Protein AF-A0A960H5L7-F1 (afdb_monomer)

Mean predicted aligned error: 6.85 Å

Radius of gyration: 18.76 Å; Cα contacts (8 Å, |Δi|>4): 85; chains: 1; bounding box: 53×35×44 Å

Secondary structure (DSSP, 8-state):
-----HHHHHHHHHHHHHHHHH---SSS-HHHHHHHHHHHHHHHH--SSHHHHHHHHHHHHHHHHHHHHHHHHHS-SSHHHHHHHHHHHHHHH-HHHHHHHHHHHHHHHHTT-HHHHH-

Structure (mmCIF, N/CA/C/O backbone):
data_AF-A0A960H5L7-F1
#
_entry.id   AF-A0A960H5L7-F1
#
loop_
_atom_site.group_PDB
_atom_site.id
_atom_site.type_symbol
_atom_site.label_atom_id
_atom_site.label_alt_id
_atom_site.label_comp_id
_atom_site.label_asym_id
_atom_site.label_entity_id
_atom_site.label_seq_id
_atom_site.pdbx_PDB_ins_code
_atom_site.Cartn_x
_atom_site.Cartn_y
_atom_site.Cartn_z
_atom_site.occupancy
_atom_site.B_iso_or_equiv
_atom_site.auth_seq_id
_atom_site.auth_comp_id
_atom_site.auth_asym_id
_atom_site.auth_atom_id
_atom_site.pdbx_PDB_model_num
ATOM 1 N N . MET A 1 1 ? 11.846 22.920 -15.140 1.00 39.97 1 MET A N 1
ATOM 2 C CA . MET A 1 1 ? 12.572 21.911 -14.327 1.00 39.97 1 MET A CA 1
ATOM 3 C C . MET A 1 1 ? 11.813 20.578 -14.335 1.00 39.97 1 MET A C 1
ATOM 5 O O . MET A 1 1 ? 11.132 20.246 -13.379 1.00 39.97 1 MET A O 1
ATOM 9 N N . VAL A 1 2 ? 11.894 19.797 -15.417 1.00 49.72 2 VAL A N 1
ATOM 10 C CA . VAL A 1 2 ? 11.372 18.413 -15.459 1.00 49.72 2 VAL A CA 1
ATOM 11 C C . VAL A 1 2 ? 12.470 17.529 -16.042 1.00 49.72 2 VAL A C 1
ATOM 13 O O . VAL A 1 2 ? 12.339 16.940 -17.103 1.00 49.72 2 VAL A O 1
ATOM 16 N N . ALA A 1 3 ? 13.608 17.454 -15.353 1.00 51.38 3 ALA A N 1
ATOM 17 C CA . ALA A 1 3 ? 14.595 16.413 -15.620 1.00 51.38 3 ALA A CA 1
ATOM 18 C C . ALA A 1 3 ? 14.141 15.140 -14.887 1.00 51.38 3 ALA A C 1
ATOM 20 O O . ALA A 1 3 ? 14.717 14.733 -13.874 1.00 51.38 3 ALA A O 1
ATOM 21 N N . ARG A 1 4 ? 13.021 14.554 -15.328 1.00 56.22 4 ARG A N 1
ATOM 22 C CA . ARG A 1 4 ? 12.527 13.297 -14.759 1.00 56.22 4 ARG A CA 1
ATOM 23 C C . ARG A 1 4 ? 13.424 12.178 -15.267 1.00 56.22 4 ARG A C 1
ATOM 25 O O . ARG A 1 4 ? 13.494 11.920 -16.461 1.00 56.22 4 ARG A O 1
ATOM 32 N N . ARG A 1 5 ? 14.129 11.520 -14.343 1.00 69.44 5 ARG A N 1
ATOM 33 C CA . ARG A 1 5 ? 14.867 10.281 -14.621 1.00 69.44 5 ARG A CA 1
ATOM 34 C C . ARG A 1 5 ? 13.907 9.310 -15.336 1.00 69.44 5 ARG A C 1
ATOM 36 O O . ARG A 1 5 ? 12.924 8.930 -14.694 1.00 69.44 5 ARG A O 1
ATOM 43 N N . PRO A 1 6 ? 14.169 8.893 -16.590 1.00 78.44 6 PRO A N 1
ATOM 44 C CA . PRO A 1 6 ? 13.228 8.089 -17.386 1.00 78.44 6 PRO A CA 1
ATOM 45 C C . PRO A 1 6 ? 12.822 6.799 -16.661 1.00 78.44 6 PRO A C 1
ATOM 47 O O . PRO A 1 6 ? 11.671 6.383 -16.698 1.00 78.44 6 PRO A O 1
ATOM 50 N N . TRP A 1 7 ? 13.745 6.251 -15.872 1.00 83.94 7 TRP A N 1
ATOM 51 C CA . TRP A 1 7 ? 13.556 5.067 -15.042 1.00 83.94 7 TRP A CA 1
ATOM 52 C C . TRP A 1 7 ? 12.442 5.172 -13.994 1.00 83.94 7 TRP A C 1
ATOM 54 O O . TRP A 1 7 ? 11.796 4.171 -13.716 1.00 83.94 7 TRP A O 1
ATOM 64 N N . ARG A 1 8 ? 12.175 6.356 -13.423 1.00 86.06 8 ARG A N 1
ATOM 65 C CA . ARG A 1 8 ? 11.053 6.504 -12.475 1.00 86.06 8 ARG A CA 1
ATOM 66 C C . ARG A 1 8 ? 9.712 6.436 -13.195 1.00 86.06 8 ARG A C 1
ATOM 68 O O . ARG A 1 8 ? 8.810 5.761 -12.723 1.00 86.06 8 ARG A O 1
ATOM 75 N N . GLY A 1 9 ? 9.599 7.116 -14.339 1.00 88.50 9 GLY A N 1
ATOM 76 C CA . GLY A 1 9 ? 8.392 7.061 -15.165 1.00 88.50 9 GLY A CA 1
ATOM 77 C C . GLY A 1 9 ? 8.119 5.641 -15.656 1.00 88.50 9 GLY A C 1
ATOM 78 O O . GLY A 1 9 ? 7.011 5.145 -15.495 1.00 88.50 9 GLY A O 1
ATOM 79 N N . ALA A 1 10 ? 9.157 4.962 -16.155 1.00 89.06 10 ALA A N 1
ATOM 80 C CA . ALA A 1 10 ? 9.074 3.557 -16.543 1.00 89.06 10 ALA A CA 1
ATOM 81 C C . ALA A 1 10 ?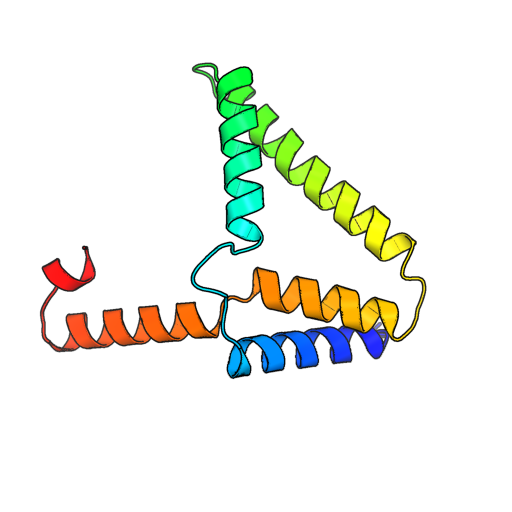 8.656 2.659 -15.369 1.00 89.06 10 ALA A C 1
ATOM 83 O O . ALA A 1 10 ? 7.772 1.829 -15.530 1.00 89.06 10 ALA A O 1
ATOM 84 N N . GLY A 1 11 ? 9.234 2.858 -14.180 1.00 89.31 11 GLY A N 1
ATOM 85 C CA . GLY A 1 11 ? 8.860 2.109 -12.982 1.00 89.31 11 GLY A CA 1
ATOM 86 C C . GLY A 1 11 ? 7.386 2.271 -12.611 1.00 89.31 11 GLY A C 1
ATOM 87 O O . GLY A 1 11 ? 6.708 1.274 -12.407 1.00 89.31 11 GLY A O 1
ATOM 88 N N . ILE A 1 12 ? 6.865 3.502 -12.598 1.00 91.56 12 ILE A N 1
ATOM 89 C CA . ILE A 1 12 ? 5.442 3.759 -12.314 1.00 91.56 12 ILE A CA 1
ATOM 90 C C . ILE A 1 12 ? 4.546 3.049 -13.336 1.00 91.56 12 ILE A C 1
ATOM 92 O O . ILE A 1 12 ? 3.605 2.365 -12.946 1.00 91.56 12 ILE A O 1
ATOM 96 N N . LEU A 1 13 ? 4.857 3.172 -14.632 1.00 91.88 13 LEU A N 1
ATOM 97 C CA . LEU A 1 13 ? 4.095 2.510 -15.695 1.00 91.88 13 LEU A CA 1
ATOM 98 C C . LEU A 1 13 ? 4.101 0.987 -15.530 1.00 91.88 13 LEU A C 1
ATOM 100 O O . LEU A 1 13 ? 3.050 0.361 -15.599 1.00 91.88 13 LEU A O 1
ATOM 104 N N . VAL A 1 14 ? 5.269 0.396 -15.269 1.00 90.94 14 VAL A N 1
ATOM 105 C CA . VAL A 1 14 ? 5.400 -1.049 -15.042 1.00 90.94 14 VAL A CA 1
ATOM 106 C C . VAL A 1 14 ? 4.628 -1.481 -13.797 1.00 90.94 14 VAL A C 1
ATOM 108 O O . VAL A 1 14 ? 3.931 -2.486 -13.853 1.00 90.94 14 VAL A O 1
ATOM 111 N N . GLY A 1 15 ? 4.701 -0.724 -12.700 1.00 87.69 15 GLY A N 1
ATOM 112 C CA . GLY A 1 15 ? 3.946 -1.013 -11.479 1.00 87.69 15 GLY A CA 1
ATOM 113 C C . GLY A 1 15 ? 2.432 -0.965 -11.696 1.00 87.69 15 GLY A C 1
ATOM 114 O O . GLY A 1 15 ? 1.719 -1.842 -11.220 1.00 87.69 15 GLY A O 1
ATOM 115 N N . GLN A 1 16 ? 1.948 0.002 -12.478 1.00 88.69 16 GLN A N 1
ATOM 116 C CA . GLN A 1 16 ? 0.534 0.106 -12.842 1.00 88.69 16 GLN A CA 1
ATOM 117 C C . GLN A 1 16 ? 0.075 -1.058 -13.731 1.00 88.69 16 GLN A C 1
ATOM 119 O O . GLN A 1 16 ? -0.994 -1.621 -13.515 1.00 88.69 16 GLN A O 1
ATOM 124 N N . LEU A 1 17 ? 0.883 -1.443 -14.722 1.00 89.75 17 LEU A N 1
ATOM 125 C CA . LEU A 1 17 ? 0.586 -2.602 -15.566 1.00 89.75 17 LEU A CA 1
ATOM 126 C C . LEU A 1 17 ? 0.611 -3.904 -14.758 1.00 89.75 17 LEU A C 1
ATOM 128 O O . LEU A 1 17 ? -0.238 -4.765 -14.961 1.00 89.75 17 LEU A O 1
ATOM 132 N N . ALA A 1 18 ? 1.553 -4.038 -13.823 1.00 85.56 18 ALA A N 1
ATOM 133 C CA . ALA A 1 18 ? 1.611 -5.178 -12.919 1.00 85.56 18 ALA A CA 1
ATOM 134 C C . ALA A 1 18 ? 0.360 -5.260 -12.032 1.00 85.56 18 ALA A C 1
ATOM 136 O O . ALA A 1 18 ? -0.171 -6.352 -11.856 1.00 85.56 18 ALA A O 1
ATOM 137 N N . ASP A 1 19 ? -0.144 -4.126 -11.533 1.00 85.44 19 ASP A N 1
ATOM 138 C CA . ASP A 1 19 ? -1.400 -4.078 -10.774 1.00 85.44 19 ASP A CA 1
ATOM 139 C C . ASP A 1 19 ? -2.572 -4.567 -11.626 1.00 85.44 19 ASP A C 1
ATOM 141 O O . ASP A 1 19 ? -3.291 -5.465 -11.203 1.00 85.44 19 ASP A O 1
ATOM 145 N N . ALA A 1 20 ? -2.694 -4.076 -12.860 1.00 84.12 20 ALA A N 1
ATOM 146 C CA . ALA A 1 20 ? -3.775 -4.464 -13.763 1.00 84.12 20 ALA A CA 1
ATOM 147 C C . ALA A 1 20 ? -3.761 -5.958 -14.148 1.00 84.12 20 ALA A C 1
ATOM 149 O O . ALA A 1 20 ? -4.818 -6.535 -14.400 1.00 84.12 20 ALA A O 1
ATOM 150 N N . VAL A 1 21 ? -2.579 -6.584 -14.227 1.00 84.31 21 VAL A N 1
ATOM 151 C CA . VAL A 1 21 ? -2.432 -7.987 -14.660 1.00 84.31 21 VAL A CA 1
ATOM 152 C C . VAL A 1 21 ? -2.486 -8.966 -13.490 1.00 84.31 21 VAL A C 1
ATOM 154 O O . VAL A 1 21 ? -3.121 -10.013 -13.594 1.00 84.31 21 VAL A O 1
ATOM 157 N N . VAL A 1 22 ? -1.784 -8.665 -12.397 1.00 78.94 22 VAL A N 1
ATOM 158 C CA . VAL A 1 22 ? -1.620 -9.589 -11.264 1.00 78.94 22 VAL A CA 1
A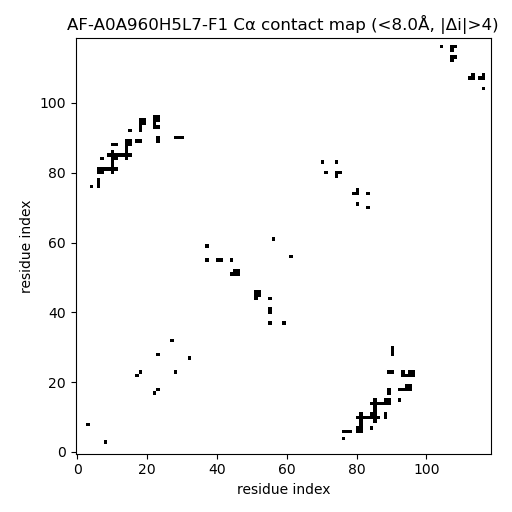TOM 159 C C . VAL A 1 22 ? -2.686 -9.351 -10.194 1.00 78.94 22 VAL A C 1
ATOM 161 O O . VAL A 1 22 ? -3.023 -10.281 -9.462 1.00 78.94 22 VAL A O 1
ATOM 164 N N . ALA A 1 23 ? -3.242 -8.135 -10.131 1.00 75.31 23 ALA A N 1
ATOM 165 C CA . ALA A 1 23 ? -3.942 -7.598 -8.970 1.00 75.31 23 ALA A CA 1
ATOM 166 C C . ALA A 1 23 ? -3.084 -7.663 -7.691 1.00 75.31 23 ALA A C 1
ATOM 168 O O . ALA A 1 23 ? -2.014 -8.275 -7.623 1.00 75.31 23 ALA A O 1
ATOM 169 N N . ASP A 1 24 ? -3.537 -6.987 -6.649 1.00 70.06 24 ASP A N 1
ATOM 170 C CA . ASP A 1 24 ? -3.013 -7.155 -5.305 1.00 70.06 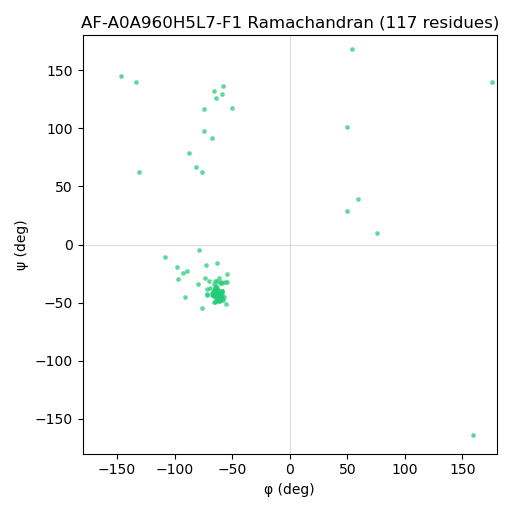24 ASP A CA 1
ATOM 171 C C . ASP A 1 24 ? -3.327 -8.574 -4.782 1.00 70.06 24 ASP A C 1
ATOM 173 O O . ASP A 1 24 ? -4.462 -9.055 -4.897 1.00 70.06 24 ASP A O 1
ATOM 177 N N . PRO A 1 25 ? -2.337 -9.293 -4.216 1.00 67.75 25 PRO A N 1
ATOM 178 C CA . PRO A 1 25 ? -2.553 -10.638 -3.708 1.00 67.75 25 PRO A CA 1
ATOM 179 C C . PRO A 1 25 ? -3.544 -10.631 -2.542 1.00 67.75 25 PRO A C 1
ATOM 181 O O . PRO A 1 25 ? -3.326 -9.984 -1.518 1.00 67.75 25 PRO A O 1
ATOM 184 N N . ALA A 1 26 ? -4.592 -11.451 -2.660 1.00 65.06 26 ALA A N 1
ATOM 185 C CA . ALA A 1 26 ? -5.627 -11.603 -1.635 1.00 65.06 26 ALA A CA 1
ATOM 186 C C . ALA A 1 26 ? -5.099 -12.166 -0.297 1.00 65.06 26 ALA A C 1
ATOM 188 O O . ALA A 1 26 ? -5.786 -12.097 0.721 1.00 65.06 26 ALA A O 1
ATOM 189 N N . ARG A 1 27 ? -3.895 -12.761 -0.280 1.00 60.22 27 ARG A N 1
ATOM 190 C CA . ARG A 1 27 ? -3.238 -13.313 0.916 1.00 60.22 27 ARG A CA 1
ATOM 191 C C . ARG A 1 27 ? -1.777 -12.871 0.967 1.00 60.22 27 ARG A C 1
ATOM 193 O O . ARG A 1 27 ? -1.104 -12.868 -0.056 1.00 60.22 27 ARG A O 1
ATOM 200 N N . ALA A 1 28 ? -1.297 -12.542 2.169 1.00 61.16 28 ALA A N 1
ATOM 201 C CA . ALA A 1 28 ? 0.068 -12.069 2.430 1.00 61.16 28 ALA A CA 1
ATOM 202 C C . ALA A 1 28 ? 0.453 -10.778 1.675 1.00 61.16 28 ALA A C 1
ATOM 204 O O . ALA A 1 28 ? 1.590 -10.627 1.227 1.00 61.16 28 ALA A O 1
ATOM 205 N N . HIS A 1 29 ? -0.484 -9.828 1.558 1.00 69.69 29 HIS A N 1
ATOM 206 C CA . HIS A 1 29 ? -0.174 -8.515 0.997 1.00 69.69 29 HIS A CA 1
ATOM 207 C C . HIS A 1 29 ? 0.944 -7.844 1.818 1.00 69.69 29 HIS A C 1
ATOM 209 O O . HIS A 1 29 ? 0.872 -7.865 3.050 1.00 69.69 29 HIS A O 1
ATOM 215 N N . PRO A 1 30 ? 1.958 -7.209 1.204 1.00 76.25 30 PRO A N 1
ATOM 216 C CA . PRO A 1 30 ? 3.066 -6.586 1.941 1.00 76.25 30 PRO A CA 1
ATOM 217 C C . PRO A 1 30 ? 2.597 -5.579 3.003 1.00 76.25 30 PRO A C 1
ATOM 219 O O . PRO A 1 30 ? 3.180 -5.466 4.081 1.00 76.25 30 PRO A O 1
ATOM 222 N N . VAL A 1 31 ? 1.478 -4.905 2.726 1.00 80.94 31 VAL A N 1
ATOM 223 C CA . VAL A 1 31 ? 0.814 -3.976 3.652 1.00 80.94 31 VAL A CA 1
ATOM 224 C C . VAL A 1 31 ? 0.266 -4.691 4.896 1.00 80.94 31 VAL A C 1
ATOM 226 O O . VAL A 1 31 ? 0.330 -4.139 5.992 1.00 80.94 31 VAL A O 1
ATOM 229 N N . ALA A 1 32 ? -0.199 -5.939 4.775 1.00 83.44 32 ALA A N 1
ATOM 230 C CA . ALA A 1 32 ? -0.616 -6.743 5.926 1.00 83.44 32 ALA A CA 1
ATOM 231 C C . ALA A 1 32 ? 0.569 -7.043 6.859 1.00 83.44 32 ALA A C 1
ATOM 233 O O . ALA A 1 32 ? 0.417 -6.991 8.077 1.00 83.44 32 ALA A O 1
ATOM 234 N N . GLY A 1 33 ? 1.766 -7.263 6.300 1.00 84.62 33 GLY A N 1
ATOM 235 C CA . GLY A 1 33 ? 2.998 -7.395 7.081 1.00 84.62 33 GLY A CA 1
ATOM 236 C C . GLY A 1 33 ? 3.323 -6.130 7.881 1.00 84.62 33 GLY A C 1
ATOM 237 O O . GLY A 1 33 ? 3.640 -6.212 9.066 1.00 84.62 33 GLY A O 1
ATOM 238 N N . PHE A 1 34 ? 3.160 -4.948 7.275 1.00 87.56 34 PHE A N 1
ATOM 239 C CA . PHE A 1 34 ? 3.283 -3.678 7.999 1.00 87.56 34 PHE A CA 1
ATOM 240 C C . PHE A 1 34 ? 2.243 -3.556 9.122 1.00 87.56 34 PHE A C 1
ATOM 242 O O . PHE A 1 34 ? 2.598 -3.182 10.238 1.00 87.56 34 PHE A O 1
ATOM 249 N N . GLY A 1 35 ? 0.988 -3.933 8.861 1.00 87.00 35 GLY A N 1
ATOM 250 C CA . GLY A 1 35 ? -0.074 -3.965 9.870 1.00 87.00 35 GLY A CA 1
ATOM 251 C C . GLY A 1 35 ? 0.246 -4.890 11.048 1.00 87.00 35 GLY A C 1
ATOM 252 O O . GLY A 1 35 ? 0.033 -4.517 12.197 1.00 87.00 35 GLY A O 1
ATOM 253 N N . TRP A 1 36 ? 0.835 -6.062 10.797 1.00 90.44 36 TRP A N 1
ATOM 254 C CA . TRP A 1 36 ? 1.292 -6.960 11.862 1.00 90.44 36 TRP A CA 1
ATOM 255 C C . TRP A 1 36 ? 2.420 -6.359 12.696 1.00 90.44 36 TRP A C 1
ATOM 257 O O . TRP A 1 36 ? 2.380 -6.464 13.922 1.00 90.44 36 TRP A O 1
ATOM 267 N N . CYS A 1 37 ? 3.395 -5.702 12.064 1.00 89.62 37 CYS A N 1
ATOM 268 C CA . CYS A 1 37 ? 4.447 -4.979 12.779 1.00 89.62 37 CYS A CA 1
ATOM 269 C C . CYS A 1 37 ? 3.870 -3.831 13.615 1.00 89.62 37 CYS A C 1
ATOM 271 O O . CYS A 1 37 ? 4.252 -3.668 14.772 1.00 89.62 37 CYS A O 1
ATOM 273 N N . ALA A 1 38 ? 2.922 -3.075 13.057 1.00 91.00 38 ALA A N 1
ATOM 274 C CA . ALA A 1 38 ? 2.231 -1.997 13.754 1.00 91.00 38 ALA A CA 1
ATOM 275 C C . ALA A 1 38 ? 1.465 -2.519 14.975 1.00 91.00 38 ALA A C 1
ATOM 277 O O . ALA A 1 38 ? 1.661 -2.002 16.070 1.00 91.00 38 ALA A O 1
ATOM 278 N N . ALA A 1 39 ? 0.686 -3.591 14.817 1.00 91.75 39 ALA A N 1
ATOM 279 C CA . ALA A 1 39 ? -0.047 -4.222 15.910 1.00 91.75 39 ALA A CA 1
ATOM 280 C C . ALA A 1 39 ? 0.894 -4.833 16.961 1.00 91.75 39 ALA A C 1
ATOM 282 O O . ALA A 1 39 ? 0.623 -4.781 18.157 1.00 91.75 39 ALA A O 1
ATOM 283 N N . ALA A 1 40 ? 2.018 -5.421 16.543 1.00 92.00 40 ALA A N 1
ATOM 284 C CA . ALA A 1 40 ? 3.013 -5.957 17.467 1.00 92.00 40 ALA A CA 1
ATOM 285 C C . ALA A 1 40 ? 3.683 -4.861 18.292 1.00 92.00 40 ALA A C 1
ATOM 287 O O . ALA A 1 40 ? 3.832 -5.022 19.502 1.00 92.00 40 ALA A O 1
ATOM 288 N N . LEU A 1 41 ? 4.046 -3.752 17.649 1.00 91.12 41 LEU A N 1
ATOM 289 C CA . LEU A 1 41 ? 4.586 -2.589 18.332 1.00 91.12 41 LEU A CA 1
ATOM 290 C C . LEU A 1 41 ? 3.543 -1.995 19.281 1.00 91.12 41 LEU A C 1
ATOM 292 O O . LEU A 1 41 ? 3.860 -1.740 20.435 1.00 91.12 41 LEU A O 1
ATOM 296 N N . GLU A 1 42 ? 2.297 -1.860 18.827 1.00 92.00 42 GLU A N 1
ATOM 297 C CA . GLU A 1 42 ? 1.189 -1.340 19.630 1.00 92.00 42 GLU A CA 1
ATOM 298 C C . GLU A 1 42 ? 0.985 -2.159 20.907 1.00 92.00 42 GLU A C 1
ATOM 300 O O . GLU A 1 42 ? 0.928 -1.580 21.984 1.00 92.00 42 GLU A O 1
ATOM 305 N N . ARG A 1 43 ? 0.999 -3.497 20.841 1.00 91.75 43 ARG A N 1
ATOM 306 C CA . ARG A 1 43 ? 0.905 -4.344 22.049 1.00 91.75 43 ARG A CA 1
ATOM 307 C C . ARG A 1 43 ? 1.963 -4.028 23.115 1.00 91.75 43 ARG A C 1
ATOM 309 O O . ARG A 1 43 ? 1.740 -4.332 24.282 1.00 91.75 43 ARG A O 1
ATOM 316 N N . LEU A 1 44 ? 3.110 -3.468 22.726 1.00 89.50 44 LEU A N 1
ATOM 317 C CA . LEU A 1 44 ? 4.212 -3.125 23.629 1.00 89.50 44 LEU A CA 1
ATOM 318 C C . LEU A 1 44 ? 4.197 -1.653 24.062 1.00 89.50 44 LEU A C 1
ATOM 320 O O . LEU A 1 44 ? 4.694 -1.324 25.138 1.00 89.50 44 LEU A O 1
ATOM 324 N N . THR A 1 45 ? 3.681 -0.760 23.218 1.00 88.19 45 THR A N 1
ATOM 325 C CA . THR A 1 45 ? 3.770 0.698 23.397 1.00 88.19 45 THR A CA 1
ATOM 326 C C . THR A 1 45 ? 2.445 1.350 23.779 1.00 88.19 45 THR A C 1
ATOM 328 O O . THR A 1 45 ? 2.448 2.529 24.150 1.00 88.19 45 THR A O 1
ATOM 331 N N . TYR A 1 46 ? 1.330 0.615 23.704 1.00 88.75 46 TYR A N 1
ATOM 332 C CA . TYR A 1 46 ? -0.008 1.151 23.915 1.00 88.75 46 TYR A CA 1
ATOM 333 C C . TYR A 1 46 ? -0.156 1.780 25.300 1.00 88.75 46 TYR A C 1
ATOM 335 O O . TYR A 1 46 ? 0.149 1.179 26.333 1.00 88.75 46 TYR A O 1
ATOM 343 N N . ARG A 1 47 ? -0.662 3.011 25.304 1.00 88.50 47 ARG A N 1
ATOM 344 C CA . ARG A 1 47 ? -1.116 3.739 26.486 1.00 88.50 47 ARG A CA 1
ATOM 345 C C . ARG A 1 47 ? -2.283 4.619 26.076 1.00 88.50 47 ARG A C 1
ATOM 347 O O . ARG A 1 47 ? -2.251 5.202 24.991 1.00 88.50 47 ARG A O 1
ATOM 354 N N . ASP A 1 48 ? -3.244 4.789 26.976 1.00 86.75 48 ASP A N 1
ATOM 355 C CA . ASP A 1 48 ? -4.345 5.730 26.786 1.00 86.75 48 ASP A CA 1
ATOM 356 C C . ASP A 1 48 ? -3.821 7.170 26.805 1.00 86.75 48 ASP A C 1
ATOM 358 O O . ASP A 1 48 ? -3.657 7.805 27.847 1.00 86.75 48 ASP A O 1
ATOM 362 N N . GLY A 1 49 ? -3.487 7.683 25.622 1.00 91.56 49 GLY A N 1
ATOM 363 C CA . GLY A 1 49 ? -2.977 9.034 25.463 1.00 91.56 49 GLY A CA 1
ATOM 364 C C . GLY A 1 49 ? -2.564 9.361 24.033 1.00 91.56 49 GLY A C 1
ATOM 365 O O . GLY A 1 49 ? -1.910 8.579 23.344 1.00 91.56 49 GLY A O 1
ATOM 366 N N . ARG A 1 50 ? -2.875 10.588 23.600 1.00 92.19 50 ARG A N 1
ATOM 367 C CA . ARG A 1 50 ? -2.532 11.079 22.252 1.00 92.19 50 ARG A CA 1
ATOM 368 C C . ARG A 1 50 ? -1.028 11.060 21.976 1.00 92.19 50 ARG A C 1
ATOM 370 O O . ARG A 1 50 ? -0.628 10.814 20.846 1.00 92.19 50 ARG A O 1
ATOM 377 N N . ALA A 1 51 ? -0.198 11.289 22.996 1.00 93.25 51 ALA A N 1
ATOM 378 C CA . ALA A 1 51 ? 1.259 11.269 22.858 1.00 93.25 51 ALA A CA 1
ATOM 379 C C . ALA A 1 51 ? 1.798 9.871 22.505 1.00 93.25 51 ALA A C 1
ATOM 381 O O . ALA A 1 51 ? 2.691 9.758 21.669 1.00 93.25 51 ALA A O 1
ATOM 382 N N . ALA A 1 52 ? 1.229 8.811 23.090 1.00 89.81 52 ALA A N 1
ATOM 383 C CA . ALA A 1 52 ? 1.608 7.435 22.774 1.00 89.81 52 ALA A CA 1
ATOM 384 C C . ALA A 1 52 ? 1.202 7.068 21.340 1.00 89.81 52 ALA A C 1
ATOM 386 O O . ALA A 1 52 ? 2.018 6.538 20.589 1.00 89.81 52 ALA A O 1
ATOM 387 N N . GLY A 1 53 ? -0.009 7.456 20.921 1.00 91.81 53 GLY A N 1
ATOM 388 C CA . GLY A 1 53 ? -0.447 7.309 19.530 1.00 91.81 53 GLY A CA 1
ATOM 389 C C . GLY A 1 53 ? 0.432 8.086 18.540 1.00 91.81 53 GLY A C 1
ATOM 390 O O . GLY A 1 53 ? 0.826 7.551 17.506 1.00 91.81 53 GLY A O 1
ATOM 391 N N . ALA A 1 54 ? 0.813 9.323 18.870 1.00 94.56 54 ALA A N 1
ATOM 392 C CA . ALA A 1 54 ? 1.711 10.122 18.036 1.00 94.56 54 ALA A CA 1
ATOM 393 C C . ALA A 1 54 ? 3.099 9.478 17.903 1.00 94.56 54 ALA A C 1
ATOM 395 O O . ALA A 1 54 ? 3.644 9.428 16.801 1.00 94.56 54 ALA A O 1
ATOM 396 N N . LEU A 1 55 ? 3.650 8.942 18.997 1.00 93.69 55 LEU A N 1
ATOM 397 C CA . LEU A 1 55 ? 4.921 8.219 18.977 1.00 93.69 55 LEU A CA 1
ATOM 398 C C . LEU A 1 55 ? 4.835 6.957 18.113 1.00 93.69 55 LEU A C 1
ATOM 400 O O . LEU A 1 55 ? 5.721 6.724 17.296 1.00 93.69 55 LEU A O 1
ATOM 404 N N . GLN A 1 56 ? 3.759 6.180 18.250 1.00 92.19 56 GLN A N 1
ATOM 405 C CA . GLN A 1 56 ? 3.513 4.983 17.445 1.00 92.19 56 GLN A CA 1
ATOM 406 C C . GLN A 1 56 ? 3.548 5.306 15.946 1.00 92.19 56 GLN A C 1
ATOM 408 O O . GLN A 1 56 ? 4.282 4.677 15.182 1.00 92.19 56 GLN A O 1
ATOM 413 N N . VAL A 1 57 ? 2.799 6.331 15.529 1.00 94.81 57 VAL A N 1
ATOM 414 C CA . VAL A 1 57 ? 2.767 6.783 14.132 1.00 94.81 57 VAL A CA 1
ATOM 415 C C . VAL A 1 57 ? 4.140 7.283 13.691 1.00 94.81 57 VAL A C 1
ATOM 417 O O . VAL A 1 57 ? 4.615 6.890 12.626 1.00 94.81 57 VAL A O 1
ATOM 420 N N . ALA A 1 58 ? 4.803 8.108 14.505 1.00 95.56 58 ALA A N 1
ATOM 421 C CA . ALA A 1 58 ? 6.115 8.658 14.180 1.00 95.56 58 ALA A CA 1
ATOM 422 C C . ALA A 1 58 ? 7.166 7.559 13.976 1.00 95.56 58 ALA A C 1
ATOM 424 O O . ALA A 1 58 ? 7.941 7.629 13.024 1.00 95.56 58 ALA A O 1
ATOM 425 N N . VAL A 1 59 ? 7.167 6.524 14.820 1.00 95.44 59 VAL A N 1
ATOM 426 C CA . VAL A 1 59 ? 8.079 5.380 14.698 1.00 95.44 59 VAL A CA 1
ATOM 427 C C . VAL A 1 59 ? 7.795 4.598 13.421 1.00 95.44 59 VAL A C 1
ATOM 429 O O . VAL A 1 59 ? 8.717 4.343 12.652 1.00 95.44 59 VAL A O 1
ATOM 432 N N . LEU A 1 60 ? 6.535 4.246 13.162 1.00 95.06 60 LEU A N 1
ATOM 433 C CA . LEU A 1 60 ? 6.172 3.436 11.999 1.00 95.06 60 LEU A CA 1
ATOM 434 C C . LEU A 1 60 ? 6.437 4.166 10.677 1.00 95.06 60 LEU A C 1
ATOM 436 O O . LEU A 1 60 ? 7.090 3.625 9.783 1.00 95.06 60 LEU A O 1
ATOM 440 N N . VAL A 1 61 ? 5.968 5.410 10.564 1.00 94.81 61 VAL A N 1
ATOM 441 C CA . VAL A 1 61 ? 6.163 6.236 9.366 1.00 94.81 61 VAL A CA 1
ATOM 442 C C . VAL A 1 61 ? 7.635 6.597 9.204 1.00 94.81 61 VAL A C 1
ATOM 444 O O . VAL A 1 61 ? 8.164 6.515 8.097 1.00 94.81 61 VAL A O 1
ATOM 447 N N . GLY A 1 62 ? 8.321 6.944 10.296 1.00 95.88 62 GLY A N 1
ATOM 448 C CA . GLY A 1 62 ? 9.747 7.256 10.289 1.00 95.88 62 GLY A CA 1
ATOM 449 C C . GLY A 1 62 ? 10.604 6.071 9.848 1.00 95.88 62 GLY A C 1
ATOM 450 O O . GLY A 1 62 ? 11.481 6.236 9.002 1.00 95.88 62 GLY A O 1
ATOM 451 N N . ALA A 1 63 ? 10.317 4.866 10.349 1.00 93.38 63 ALA A N 1
ATOM 452 C CA . ALA A 1 63 ? 11.006 3.644 9.940 1.00 93.38 63 ALA A CA 1
ATOM 453 C C . ALA A 1 63 ? 10.782 3.336 8.453 1.00 93.38 63 ALA A C 1
ATOM 455 O O . ALA A 1 63 ? 11.743 3.059 7.732 1.00 93.38 63 ALA A O 1
ATOM 456 N N . LEU A 1 64 ? 9.539 3.441 7.972 1.00 92.38 64 LEU A N 1
ATOM 457 C CA . LEU A 1 64 ? 9.210 3.203 6.566 1.00 92.38 64 LEU A CA 1
ATOM 458 C C . LEU A 1 64 ? 9.871 4.238 5.641 1.00 92.38 64 LEU A C 1
ATOM 460 O O . LEU A 1 64 ? 10.466 3.873 4.626 1.00 92.38 64 LEU A O 1
ATOM 464 N N . ALA A 1 65 ? 9.824 5.520 6.011 1.00 92.94 65 ALA A N 1
ATOM 465 C CA . ALA A 1 65 ? 10.469 6.600 5.271 1.00 92.94 65 ALA A CA 1
ATOM 466 C C . ALA A 1 65 ? 11.996 6.435 5.242 1.00 92.94 65 ALA A C 1
ATOM 468 O O . ALA A 1 65 ? 12.614 6.587 4.188 1.00 92.94 65 ALA A O 1
ATOM 469 N N . GLY A 1 66 ? 12.604 6.075 6.377 1.00 94.31 66 GLY A N 1
ATOM 470 C CA . GLY A 1 66 ? 14.035 5.796 6.481 1.00 94.31 66 GLY A CA 1
ATOM 471 C C . GLY A 1 66 ? 14.465 4.619 5.604 1.00 94.31 66 GLY A C 1
ATOM 472 O O . GLY A 1 66 ? 15.437 4.734 4.856 1.00 94.31 66 GLY A O 1
ATOM 473 N N . ALA A 1 67 ? 13.706 3.520 5.626 1.00 90.81 67 ALA A N 1
ATOM 474 C CA . ALA A 1 67 ? 13.944 2.368 4.762 1.00 90.81 67 ALA A CA 1
ATOM 475 C C . ALA A 1 67 ? 13.831 2.745 3.275 1.00 90.81 67 ALA A C 1
ATOM 477 O O . ALA A 1 67 ? 14.740 2.453 2.495 1.00 90.81 67 ALA A O 1
ATOM 478 N N . GLY A 1 68 ? 12.770 3.463 2.889 1.00 88.94 68 GLY A N 1
ATOM 479 C CA . GLY A 1 68 ? 12.566 3.936 1.517 1.00 88.94 68 GLY A CA 1
ATOM 480 C C . GLY A 1 68 ? 13.695 4.849 1.032 1.00 88.94 68 GLY A C 1
ATOM 481 O O . GLY A 1 68 ? 14.238 4.640 -0.053 1.00 88.94 68 GLY A O 1
ATOM 482 N N . ALA A 1 69 ? 14.121 5.803 1.863 1.00 89.69 69 ALA A N 1
ATOM 483 C CA . ALA A 1 69 ? 15.253 6.675 1.563 1.00 89.69 69 ALA A CA 1
ATOM 484 C C . ALA A 1 69 ? 16.568 5.889 1.424 1.00 89.69 69 ALA A C 1
ATOM 486 O O . ALA A 1 69 ? 17.375 6.190 0.542 1.00 89.69 69 ALA A O 1
ATOM 487 N N . GLY A 1 70 ? 16.781 4.86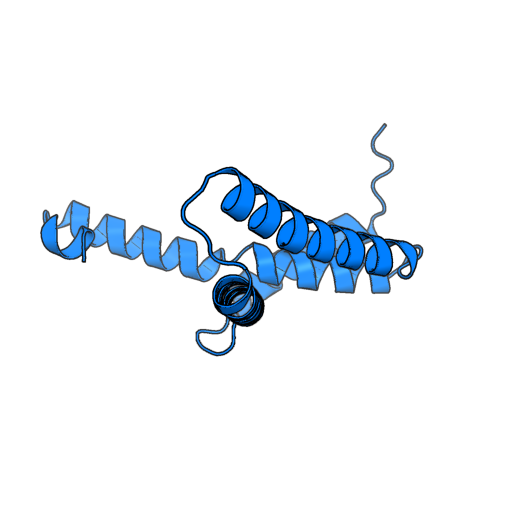6 2.258 1.00 90.00 70 GLY A N 1
ATOM 488 C CA . GLY A 1 70 ? 17.928 3.962 2.168 1.00 90.00 70 GLY A CA 1
ATOM 489 C C . GLY A 1 70 ? 17.973 3.207 0.838 1.00 90.00 70 GLY A C 1
ATOM 490 O O . GLY A 1 70 ? 18.999 3.232 0.152 1.00 90.00 70 GLY A O 1
ATOM 491 N N . VAL A 1 71 ? 16.847 2.609 0.434 1.00 88.69 71 VAL A N 1
ATOM 492 C CA . VAL A 1 71 ? 16.710 1.897 -0.849 1.00 88.69 71 VAL A CA 1
ATOM 493 C C . VAL A 1 71 ? 16.877 2.852 -2.033 1.00 88.69 71 VAL A C 1
ATOM 495 O O . VAL A 1 71 ? 17.580 2.545 -2.994 1.00 88.69 71 VAL A O 1
ATOM 498 N N . GLU A 1 72 ? 16.288 4.045 -1.978 1.00 85.38 72 GLU A N 1
ATOM 499 C CA . GLU A 1 72 ? 16.440 5.031 -3.049 1.00 85.38 72 GLU A CA 1
ATOM 500 C C . GLU A 1 72 ? 17.899 5.489 -3.199 1.00 85.38 72 GLU A C 1
ATOM 502 O O . GLU A 1 72 ? 18.398 5.700 -4.312 1.00 85.38 72 GLU A O 1
ATOM 507 N N . ARG A 1 73 ? 18.608 5.635 -2.076 1.00 85.19 73 ARG A N 1
ATOM 508 C CA . ARG A 1 73 ? 19.999 6.088 -2.066 1.00 85.19 73 ARG A CA 1
ATOM 509 C C . ARG A 1 73 ? 20.964 5.009 -2.555 1.00 85.19 73 ARG A C 1
ATOM 511 O O . ARG A 1 73 ? 21.987 5.381 -3.138 1.00 85.19 73 ARG A O 1
ATOM 518 N N . SER A 1 74 ? 20.642 3.726 -2.369 1.00 83.12 74 SER A N 1
ATOM 519 C CA . SER A 1 74 ? 21.402 2.594 -2.917 1.00 83.12 74 SER A CA 1
ATOM 520 C C . SER A 1 74 ? 21.081 2.330 -4.394 1.00 83.12 74 SER A C 1
ATOM 522 O O . SER A 1 74 ? 21.989 2.034 -5.171 1.00 83.12 74 SER A O 1
ATOM 524 N N . ALA A 1 75 ? 19.839 2.556 -4.834 1.00 79.56 75 ALA A N 1
ATOM 525 C CA . ALA A 1 75 ? 19.412 2.479 -6.233 1.00 79.56 75 ALA A CA 1
ATOM 526 C C . ALA A 1 75 ? 19.866 3.712 -7.054 1.00 79.56 75 ALA A C 1
ATOM 528 O O . ALA A 1 75 ? 19.072 4.507 -7.577 1.00 79.56 75 ALA A O 1
ATOM 529 N N . ARG A 1 76 ? 21.183 3.921 -7.180 1.00 67.25 76 ARG A N 1
ATOM 530 C CA . ARG A 1 76 ? 21.746 5.066 -7.913 1.00 67.25 76 ARG A CA 1
ATOM 531 C C . ARG A 1 76 ? 21.616 4.884 -9.432 1.00 67.25 76 ARG A C 1
ATOM 533 O O . ARG A 1 76 ? 22.462 4.268 -10.052 1.00 67.25 76 ARG A O 1
ATOM 540 N N . ARG A 1 77 ? 20.572 5.506 -10.008 1.00 68.88 77 ARG A N 1
ATOM 541 C CA . ARG A 1 77 ? 20.314 5.737 -11.455 1.00 68.88 77 ARG A CA 1
ATOM 542 C C . ARG A 1 77 ? 20.459 4.487 -12.338 1.00 68.88 77 ARG A C 1
ATOM 544 O O . ARG A 1 77 ? 21.548 4.154 -12.773 1.00 68.88 77 ARG A O 1
ATOM 551 N N . GLY A 1 78 ? 19.334 3.881 -12.711 1.00 75.50 78 GLY A N 1
ATOM 552 C CA . GLY A 1 78 ? 19.323 2.792 -13.687 1.00 75.50 78 GLY A CA 1
ATOM 553 C C . GLY A 1 78 ? 18.064 1.930 -13.595 1.00 75.50 78 GLY A C 1
ATOM 554 O O . GLY A 1 78 ? 17.100 2.344 -12.944 1.00 75.50 78 GLY A O 1
ATOM 555 N N . PRO A 1 79 ? 18.075 0.726 -14.190 1.00 81.69 79 PRO A N 1
ATOM 556 C CA . PRO A 1 79 ? 16.930 -0.188 -14.186 1.00 81.69 79 PRO A CA 1
ATOM 557 C C . PRO A 1 79 ? 16.523 -0.635 -12.774 1.00 81.69 79 PRO A C 1
ATOM 559 O O . PRO A 1 79 ? 15.340 -0.819 -12.512 1.00 81.69 79 PRO A O 1
ATOM 562 N N . VAL A 1 80 ? 17.465 -0.701 -11.825 1.00 86.62 80 VAL A N 1
ATOM 563 C CA . VAL A 1 80 ? 17.171 -1.006 -10.410 1.00 86.62 80 VAL A CA 1
ATOM 564 C C . VAL A 1 80 ? 16.211 0.018 -9.800 1.00 86.62 80 VAL A C 1
ATOM 566 O O . VAL A 1 80 ? 15.285 -0.350 -9.085 1.00 86.62 80 VAL A O 1
ATOM 569 N N . LEU A 1 81 ? 16.369 1.306 -10.130 1.00 86.56 81 LEU A N 1
ATOM 570 C CA . LEU A 1 81 ? 15.445 2.345 -9.671 1.00 86.56 81 LEU A CA 1
ATOM 571 C C . LEU A 1 81 ? 14.045 2.138 -10.256 1.00 86.56 81 LEU A C 1
ATOM 573 O O . LEU A 1 81 ? 13.064 2.380 -9.561 1.00 86.56 81 LEU A O 1
ATOM 577 N N . ALA A 1 82 ? 13.946 1.692 -11.511 1.00 87.62 82 ALA A N 1
ATOM 578 C CA . ALA A 1 82 ? 12.663 1.382 -12.132 1.00 87.62 82 ALA A CA 1
ATOM 579 C C . ALA A 1 82 ? 11.993 0.182 -11.453 1.00 87.62 82 ALA A C 1
ATOM 581 O O . ALA A 1 82 ? 10.817 0.277 -11.134 1.00 87.62 82 ALA A O 1
ATOM 582 N N . ALA A 1 83 ? 12.738 -0.886 -11.155 1.00 88.75 83 ALA A N 1
ATOM 583 C CA . ALA A 1 83 ? 12.217 -2.068 -10.466 1.00 88.75 83 ALA A CA 1
ATOM 584 C C . ALA A 1 83 ? 11.728 -1.750 -9.044 1.00 88.75 83 ALA A C 1
ATOM 586 O O . ALA A 1 83 ? 10.612 -2.110 -8.682 1.00 88.75 83 ALA A O 1
ATOM 587 N N . VAL A 1 84 ? 12.521 -1.008 -8.261 1.00 89.69 84 VAL A N 1
ATOM 588 C CA . VAL A 1 84 ? 12.118 -0.546 -6.921 1.00 89.69 84 VAL A CA 1
ATOM 589 C C . VAL A 1 84 ? 10.877 0.340 -7.003 1.00 89.69 84 VAL A C 1
ATOM 591 O O . VAL A 1 84 ? 9.948 0.170 -6.220 1.00 89.69 84 VAL A O 1
ATOM 594 N N . THR A 1 85 ? 10.845 1.274 -7.959 1.00 91.19 85 THR A N 1
ATOM 595 C CA . THR A 1 85 ? 9.691 2.164 -8.148 1.00 91.19 85 THR A CA 1
ATOM 596 C C . THR A 1 85 ? 8.457 1.367 -8.563 1.00 91.19 85 THR A C 1
ATOM 598 O O . THR A 1 85 ? 7.394 1.599 -8.013 1.00 91.19 85 THR A O 1
ATOM 601 N N . ALA A 1 86 ? 8.597 0.401 -9.473 1.00 90.19 86 ALA A N 1
ATOM 602 C CA . ALA A 1 86 ? 7.508 -0.465 -9.908 1.00 90.19 86 ALA A CA 1
ATOM 603 C C . ALA A 1 86 ? 6.948 -1.297 -8.755 1.00 90.19 86 ALA A C 1
ATOM 605 O O . ALA A 1 86 ? 5.736 -1.327 -8.576 1.00 90.19 86 ALA A O 1
ATOM 606 N N . ALA A 1 87 ? 7.814 -1.908 -7.942 1.00 88.25 87 ALA A N 1
ATOM 607 C CA . ALA A 1 87 ? 7.397 -2.656 -6.762 1.00 88.25 87 ALA A CA 1
ATOM 608 C C . ALA A 1 87 ? 6.682 -1.751 -5.748 1.00 88.25 87 ALA A C 1
ATOM 610 O O . ALA A 1 87 ? 5.611 -2.099 -5.265 1.00 88.25 87 ALA A O 1
ATOM 611 N N . ALA A 1 88 ? 7.232 -0.566 -5.466 1.00 89.06 88 ALA A N 1
ATOM 612 C CA . ALA A 1 88 ? 6.604 0.400 -4.569 1.00 89.06 88 ALA A CA 1
ATOM 613 C C . ALA A 1 88 ? 5.243 0.882 -5.098 1.00 89.06 88 ALA A C 1
ATOM 615 O O . ALA A 1 88 ? 4.283 0.948 -4.337 1.00 89.06 88 ALA A O 1
ATOM 616 N N . THR A 1 89 ? 5.146 1.188 -6.395 1.00 90.19 89 THR A N 1
ATOM 617 C CA . THR A 1 89 ? 3.892 1.580 -7.045 1.00 90.19 89 THR A CA 1
ATOM 618 C C . THR A 1 89 ? 2.876 0.451 -6.988 1.00 90.19 89 THR A C 1
ATOM 620 O O . THR A 1 89 ? 1.763 0.696 -6.556 1.00 90.19 89 THR A O 1
ATOM 623 N N . TRP A 1 90 ? 3.252 -0.774 -7.349 1.00 87.38 90 TRP A N 1
ATOM 624 C CA . TRP A 1 90 ? 2.359 -1.930 -7.303 1.00 87.38 90 TRP A CA 1
ATOM 625 C C . TRP A 1 90 ? 1.804 -2.175 -5.892 1.00 87.38 90 TRP A C 1
ATOM 627 O O . TRP A 1 90 ? 0.596 -2.279 -5.719 1.00 87.38 90 TRP A O 1
ATOM 637 N N . VAL A 1 91 ? 2.667 -2.160 -4.867 1.00 85.50 91 VAL A N 1
ATOM 638 C CA . VAL A 1 91 ? 2.253 -2.355 -3.464 1.00 85.50 91 VAL A CA 1
ATOM 639 C C . VAL A 1 91 ? 1.329 -1.241 -2.963 1.00 85.50 91 VAL A C 1
ATOM 641 O O . VAL A 1 91 ? 0.451 -1.508 -2.144 1.00 85.50 91 VAL A O 1
ATOM 644 N N . ALA A 1 92 ? 1.541 0.002 -3.403 1.00 85.69 92 ALA A N 1
ATOM 645 C CA . ALA A 1 92 ? 0.779 1.158 -2.935 1.00 85.69 92 ALA A CA 1
ATOM 646 C C . ALA A 1 92 ? -0.496 1.439 -3.746 1.00 85.69 92 ALA A C 1
ATOM 648 O O . ALA A 1 92 ? -1.381 2.121 -3.237 1.00 85.69 92 ALA A O 1
ATOM 649 N N . LEU A 1 93 ? -0.574 0.976 -4.999 1.00 87.00 93 LEU A N 1
ATOM 650 C CA . LEU A 1 93 ? -1.665 1.315 -5.910 1.00 87.00 93 LEU A CA 1
ATOM 651 C C . LEU A 1 93 ? -2.945 0.546 -5.569 1.00 87.00 93 LEU A C 1
ATOM 653 O O . LEU A 1 93 ? -3.978 1.186 -5.391 1.00 87.00 93 LEU A O 1
ATOM 657 N N . GLY A 1 94 ? -2.886 -0.793 -5.492 1.00 82.25 94 GLY A N 1
ATOM 658 C CA . GLY A 1 94 ? -4.049 -1.653 -5.209 1.00 82.25 94 GLY A CA 1
ATOM 659 C C . GLY A 1 94 ? -5.271 -1.347 -6.086 1.00 82.25 94 GLY A C 1
ATOM 660 O O . GLY A 1 94 ? -6.417 -1.484 -5.650 1.00 82.25 94 GLY A O 1
ATOM 661 N N . GLY A 1 95 ? -5.034 -0.842 -7.299 1.00 83.31 95 GLY A N 1
ATOM 662 C CA . GLY A 1 95 ? -6.040 -0.161 -8.111 1.00 83.31 95 GLY A CA 1
ATOM 663 C C . GLY A 1 95 ? -7.104 -1.127 -8.606 1.00 83.31 95 GLY A C 1
ATOM 664 O O . GLY A 1 95 ? -8.290 -0.807 -8.611 1.00 83.31 95 GLY A O 1
ATOM 665 N N . THR A 1 96 ? -6.687 -2.339 -8.952 1.00 85.25 96 THR A N 1
ATOM 666 C CA . THR A 1 96 ? -7.567 -3.395 -9.452 1.00 85.25 96 THR A CA 1
ATOM 667 C C . THR A 1 96 ? -8.578 -3.851 -8.402 1.00 85.25 96 THR A C 1
ATOM 669 O O . THR A 1 96 ? -9.767 -3.977 -8.703 1.00 85.25 96 THR A O 1
ATOM 672 N N . THR A 1 97 ? -8.163 -4.068 -7.151 1.00 85.44 97 THR A N 1
ATOM 673 C CA . THR A 1 97 ? -9.123 -4.393 -6.084 1.00 85.44 97 THR A CA 1
ATOM 674 C C . THR A 1 97 ? -9.965 -3.195 -5.692 1.00 85.44 97 THR A C 1
ATOM 676 O O . THR A 1 97 ? -11.170 -3.363 -5.519 1.00 85.44 97 THR A O 1
ATOM 679 N N . LEU A 1 98 ? -9.400 -1.985 -5.642 1.00 88.19 98 LEU A N 1
ATOM 680 C CA . LEU A 1 98 ? -10.185 -0.788 -5.346 1.00 88.19 98 LEU A CA 1
ATOM 681 C C . LEU A 1 98 ? -11.285 -0.550 -6.392 1.00 88.19 98 LEU A C 1
ATOM 683 O O . LEU A 1 98 ? -12.427 -0.284 -6.024 1.00 88.19 98 LEU A O 1
ATOM 687 N N . ALA A 1 99 ? -10.969 -0.714 -7.679 1.00 90.75 99 ALA A N 1
ATOM 688 C CA . ALA A 1 99 ? -11.936 -0.605 -8.765 1.00 90.75 99 ALA A CA 1
ATOM 689 C C . ALA A 1 99 ? -13.038 -1.665 -8.646 1.00 90.75 99 ALA A C 1
ATOM 691 O O . ALA A 1 99 ? -14.214 -1.320 -8.701 1.00 90.75 99 ALA A O 1
ATOM 692 N N . ARG A 1 100 ? -12.681 -2.936 -8.406 1.00 90.31 100 ARG A N 1
ATOM 693 C CA . ARG A 1 100 ? -13.667 -4.018 -8.220 1.00 90.31 100 ARG A CA 1
ATOM 694 C C . ARG A 1 100 ? -14.599 -3.762 -7.040 1.00 90.31 100 ARG A C 1
ATOM 696 O O . ARG A 1 100 ? -15.807 -3.938 -7.171 1.00 90.31 100 ARG A O 1
ATOM 703 N N . THR A 1 101 ? -14.051 -3.345 -5.902 1.00 91.38 101 THR A N 1
ATOM 704 C CA . THR A 1 101 ? -14.845 -3.004 -4.716 1.00 91.38 101 THR A CA 1
ATOM 705 C C . THR A 1 101 ? -15.749 -1.808 -4.993 1.00 91.38 101 THR A C 1
ATOM 707 O O . THR A 1 101 ? -16.923 -1.846 -4.642 1.00 91.38 101 THR A O 1
ATOM 710 N N . GLY A 1 102 ? -15.235 -0.781 -5.677 1.00 93.19 102 GLY A N 1
ATOM 711 C CA . GLY A 1 102 ? -16.014 0.386 -6.083 1.00 93.19 102 GLY A CA 1
ATOM 712 C C . GLY A 1 102 ? -17.174 0.032 -7.013 1.00 93.19 102 GLY A C 1
ATOM 713 O O . GLY A 1 102 ? -18.291 0.474 -6.771 1.00 93.19 102 GLY A O 1
ATOM 714 N N . THR A 1 103 ? -16.941 -0.809 -8.026 1.00 96.12 103 THR A N 1
ATOM 715 C CA . THR A 1 103 ? -17.999 -1.293 -8.925 1.00 96.12 103 THR A CA 1
ATOM 716 C C . THR A 1 103 ? -19.044 -2.097 -8.165 1.00 96.12 103 THR A C 1
ATOM 718 O O . THR A 1 103 ? -20.225 -1.813 -8.292 1.00 96.12 103 THR A O 1
ATOM 721 N N . ARG A 1 104 ? -18.629 -3.024 -7.293 1.00 95.25 104 ARG A N 1
ATOM 722 C CA . ARG A 1 104 ? -19.571 -3.791 -6.466 1.00 95.25 104 ARG A CA 1
ATOM 723 C C . ARG A 1 104 ? -20.424 -2.890 -5.573 1.00 95.25 104 ARG A C 1
ATOM 725 O O . ARG A 1 104 ? -21.612 -3.143 -5.410 1.00 95.25 104 ARG A O 1
ATOM 732 N N . LEU A 1 105 ? -19.817 -1.866 -4.976 1.00 96.19 105 LEU A N 1
ATOM 733 C CA . LEU A 1 105 ? -20.534 -0.901 -4.150 1.00 96.19 105 LEU A CA 1
ATOM 734 C C . LEU A 1 105 ? -21.542 -0.102 -4.987 1.00 96.19 105 LEU A C 1
ATOM 736 O O . LEU A 1 105 ? -22.668 0.093 -4.544 1.00 96.19 105 LEU A O 1
ATOM 740 N N . ALA A 1 106 ? -21.156 0.320 -6.194 1.00 96.44 106 ALA A N 1
ATOM 741 C CA . ALA A 1 106 ? -22.051 0.998 -7.127 1.00 96.44 106 ALA A CA 1
ATOM 742 C C . ALA A 1 106 ? -23.236 0.106 -7.529 1.00 96.44 106 ALA A C 1
ATOM 744 O O . ALA A 1 106 ? -24.373 0.547 -7.409 1.00 96.44 106 ALA A O 1
ATOM 745 N N . ASP A 1 107 ? -22.990 -1.159 -7.883 1.00 97.56 107 ASP A N 1
ATOM 746 C CA . ASP A 1 107 ? -24.040 -2.114 -8.264 1.00 97.56 107 ASP A CA 1
ATOM 747 C C . ASP A 1 107 ? -25.076 -2.316 -7.139 1.00 97.56 107 ASP A C 1
ATOM 749 O O . ASP A 1 107 ? -26.278 -2.391 -7.394 1.00 97.56 107 ASP A O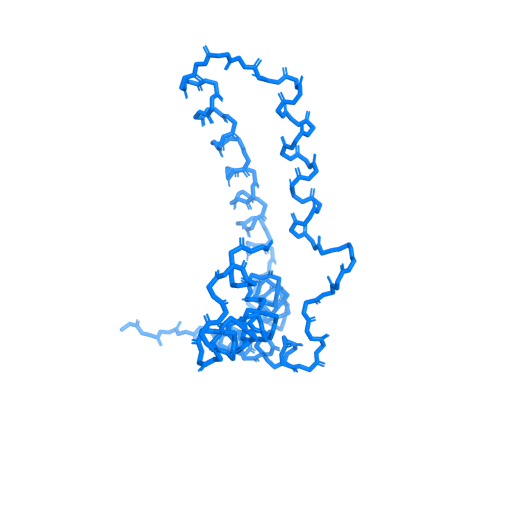 1
ATOM 753 N N . LEU A 1 108 ? -24.625 -2.376 -5.879 1.00 97.06 108 LEU A N 1
ATOM 754 C CA . LEU A 1 108 ? -25.507 -2.489 -4.710 1.00 97.06 108 LEU A CA 1
ATOM 755 C C . LEU A 1 108 ? -26.362 -1.233 -4.516 1.00 97.06 108 LEU A C 1
ATOM 757 O O . LEU A 1 108 ? -27.561 -1.331 -4.254 1.00 97.06 108 LEU A O 1
ATOM 761 N N . LEU A 1 109 ? -25.761 -0.054 -4.676 1.00 96.62 109 LEU A N 1
ATOM 762 C CA . LEU A 1 109 ? -26.472 1.218 -4.564 1.00 96.62 109 LEU A CA 1
ATOM 763 C C . LEU A 1 109 ? -27.488 1.403 -5.698 1.00 96.62 109 LEU A C 1
ATOM 765 O O . LEU A 1 109 ? -28.610 1.831 -5.429 1.00 96.62 109 LEU A O 1
ATOM 769 N N . ASP A 1 110 ? -27.138 1.023 -6.928 1.00 97.50 110 ASP A N 1
ATOM 770 C CA . ASP A 1 110 ? -28.036 1.059 -8.087 1.00 97.50 110 ASP A CA 1
ATOM 771 C C . ASP A 1 110 ? -29.218 0.087 -7.924 1.00 97.50 110 ASP A C 1
ATOM 773 O O . ASP A 1 110 ? -30.332 0.374 -8.367 1.00 97.50 110 ASP A O 1
ATOM 777 N N . ALA A 1 111 ? -29.012 -1.032 -7.222 1.00 96.81 111 ALA A N 1
ATOM 778 C CA . ALA A 1 111 ? -30.069 -1.968 -6.838 1.00 96.81 111 ALA A CA 1
ATOM 779 C C . ALA A 1 111 ? -30.908 -1.505 -5.625 1.00 96.81 111 ALA A C 1
ATOM 781 O O . ALA A 1 111 ? -31.876 -2.173 -5.258 1.00 96.81 111 ALA A O 1
ATOM 782 N N . GLY A 1 112 ? -30.557 -0.378 -4.993 1.00 96.56 112 GLY A N 1
ATOM 783 C CA . GLY A 1 112 ? -31.212 0.133 -3.786 1.00 96.56 112 GLY A CA 1
ATOM 784 C C . GLY A 1 112 ? -30.843 -0.609 -2.494 1.00 96.56 112 GLY A C 1
ATOM 785 O O . GLY A 1 112 ? -31.461 -0.366 -1.456 1.00 96.56 112 GLY A O 1
ATOM 786 N N . ASP A 1 113 ? -29.840 -1.490 -2.526 1.00 95.94 113 ASP A N 1
ATOM 787 C CA . ASP A 1 113 ? -29.386 -2.276 -1.377 1.00 95.94 113 ASP A CA 1
ATOM 788 C C . ASP A 1 113 ? -28.332 -1.520 -0.554 1.00 95.94 113 AS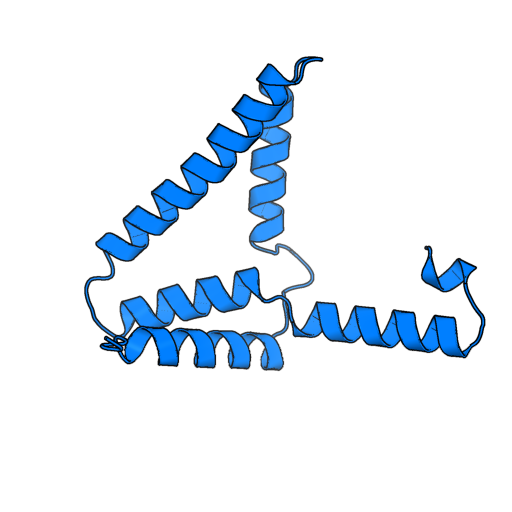P A C 1
ATOM 790 O O . ASP A 1 113 ? -27.121 -1.747 -0.629 1.00 95.94 113 ASP A O 1
ATOM 794 N N . VAL A 1 114 ? -28.813 -0.582 0.259 1.00 94.94 114 VAL A N 1
ATOM 795 C CA . VAL A 1 114 ? -27.955 0.233 1.131 1.00 94.94 114 VAL A CA 1
ATOM 796 C C . VAL A 1 114 ? -27.354 -0.585 2.278 1.00 94.94 114 VAL A C 1
ATOM 798 O O . VAL A 1 114 ? -26.250 -0.280 2.722 1.00 94.94 114 VAL A O 1
ATOM 801 N N . GLU A 1 115 ? -28.049 -1.613 2.767 1.00 94.56 115 GLU A N 1
ATOM 802 C CA . GLU A 1 115 ? -27.522 -2.461 3.842 1.00 94.56 115 GLU A CA 1
ATOM 803 C C . GLU A 1 115 ? -26.396 -3.360 3.322 1.00 94.56 115 GLU A C 1
ATOM 805 O O . GLU A 1 115 ? -25.335 -3.426 3.943 1.00 94.56 115 GLU A O 1
ATOM 810 N N . GLY A 1 116 ? -26.558 -3.953 2.135 1.00 90.62 116 GLY A N 1
ATOM 811 C CA . GLY A 1 116 ? -25.493 -4.686 1.455 1.00 90.62 116 GLY A CA 1
ATOM 812 C C . GLY A 1 116 ? -24.277 -3.814 1.133 1.00 90.62 116 GLY A C 1
ATOM 813 O O . GLY A 1 116 ? -23.150 -4.297 1.197 1.00 90.62 116 GLY A O 1
ATOM 814 N N . ALA A 1 117 ? -24.478 -2.524 0.846 1.00 89.81 117 ALA A N 1
ATOM 815 C CA . ALA A 1 117 ? -23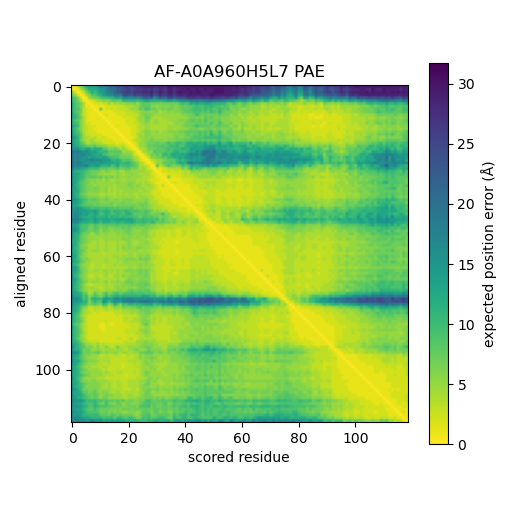.394 -1.565 0.619 1.00 89.81 117 ALA A CA 1
ATOM 816 C C . ALA A 1 117 ? -22.625 -1.161 1.899 1.00 89.81 117 ALA A C 1
ATOM 818 O O . ALA A 1 117 ? -21.530 -0.606 1.802 1.00 89.81 117 ALA A O 1
ATOM 819 N N . ARG A 1 118 ? -23.181 -1.395 3.097 1.00 90.00 118 ARG A N 1
ATOM 820 C CA . ARG A 1 118 ? -22.550 -1.050 4.389 1.00 90.00 118 ARG A CA 1
ATOM 821 C C . ARG A 1 118 ? -21.825 -2.214 5.064 1.00 90.00 118 ARG A C 1
ATOM 823 O O . ARG A 1 118 ? -21.039 -1.955 5.977 1.00 90.00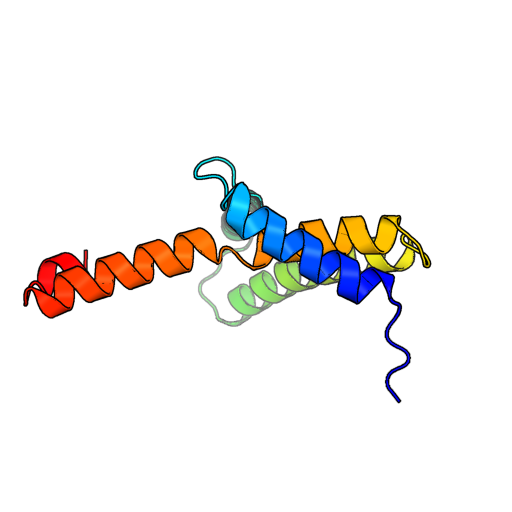 118 ARG A O 1
ATOM 830 N N . ALA A 1 119 ? -22.143 -3.447 4.678 1.00 81.69 119 ALA A N 1
ATOM 831 C CA . ALA A 1 119 ? -21.573 -4.673 5.234 1.00 81.69 119 ALA A CA 1
ATOM 832 C C . ALA A 1 119 ? -20.144 -4.929 4.728 1.00 81.69 119 ALA A C 1
ATOM 834 O O . ALA A 1 119 ? -19.315 -5.373 5.555 1.00 81.69 119 ALA A O 1
#

Foldseek 3Di:
DCPDQVLLVLLLVLLVVCCVPVFQDPPPQPVVVLVVVLVVVCVVQPDPDPVSVVVSCCVSVVVVVVVVVVCCVVPPGDNSSSNSSSVVNNSPCSPVVVVVLVVVLVVCVVVVNVVVNVD

Solvent-accessible surface area (backbone atoms only — not comparable to full-atom values): 6622 Å² total; per-residue (Å²): 141,79,88,69,60,65,38,50,59,51,5,43,53,52,8,52,53,46,22,70,73,69,41,65,57,94,68,85,36,72,65,54,56,52,50,50,52,51,53,56,48,40,77,76,58,70,54,100,46,72,67,42,52,50,49,54,50,49,52,54,54,48,51,52,50,51,51,50,53,52,52,54,66,69,38,70,79,49,70,62,34,12,52,53,36,13,53,54,37,32,75,71,56,42,51,48,53,51,50,53,53,49,52,53,42,48,56,27,51,76,72,65,34,60,68,74,56,70,111

Sequence (119 aa):
MVARRPWRGAGILVGQ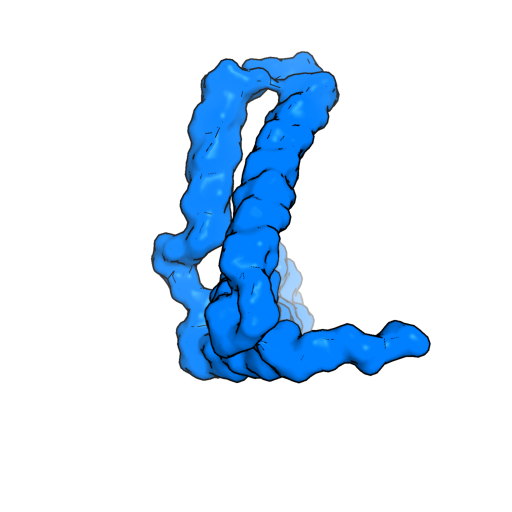LADAVVADPARAHPVAGFGWCAAALERLTYRDGRAAGALQVAVLVGALAGAGAGVERSARRGPVLAAVTAAATWVALGGTTLARTGTRLADLLDAGDVEGARA

pLDDT: mean 86.28, std 10.37, range [39.97, 97.56]